Protein AF-A0A7V8B350-F1 (afdb_monomer_lite)

Sequence (78 aa):
MILDSAQAESLHKAMHALNDSGGQLIAASFDAFTTGKAIIDVRAYT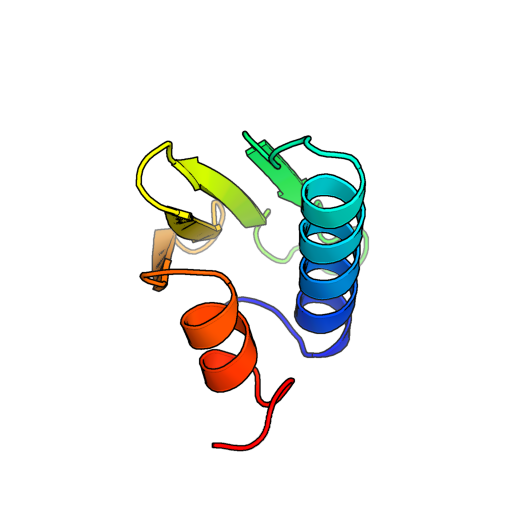DDRIELRSIGANVTEIHADLSAFAFAYDLQTP

Foldseek 3Di:
DLDDLVRLVVVLVVQVVQVVVVHGCQKDWDDPPDDPFFIWIWGADPQQKIWIAGPVPRDIDIARHSVSSCVVSVVDDD

Organism: NCBI:txid94626

pLDDT: mean 82.32, std 11.91, range [44.72, 94.0]

Secondary structure (DSSP, 8-state):
--S-HHHHHHHHHHHHHHHHTT----EEEE--TTT-PPPEEEEE-TTS-EEEEETTTTEEEEESSHHHHHHHTTSS--

Structure (mmCIF, N/CA/C/O backbone):
data_AF-A0A7V8B350-F1
#
_entry.id   AF-A0A7V8B350-F1
#
loop_
_atom_site.group_PDB
_atom_site.id
_atom_site.type_symbol
_atom_site.label_atom_id
_atom_site.label_alt_id
_atom_site.label_comp_id
_atom_site.label_asym_id
_atom_site.label_entity_id
_atom_site.label_seq_id
_atom_site.pdbx_PDB_ins_code
_atom_site.Cartn_x
_atom_site.Cartn_y
_atom_site.Cartn_z
_atom_site.occupancy
_atom_site.B_iso_or_equiv
_atom_site.auth_seq_id
_atom_site.auth_comp_id
_atom_site.auth_asym_id
_atom_site.auth_atom_id
_atom_site.pdbx_PDB_model_num
ATOM 1 N N . MET A 1 1 ? -7.614 -6.438 5.820 1.00 79.56 1 MET A N 1
ATOM 2 C CA . MET A 1 1 ? -7.846 -5.007 5.570 1.00 79.56 1 MET A CA 1
ATOM 3 C C . MET A 1 1 ? -7.414 -4.174 6.766 1.00 79.56 1 MET A C 1
ATOM 5 O O . MET A 1 1 ? -8.169 -3.973 7.715 1.00 79.56 1 MET A O 1
ATOM 9 N N . ILE A 1 2 ? -6.158 -3.738 6.721 1.00 85.50 2 ILE A N 1
ATOM 10 C CA . ILE A 1 2 ? -5.544 -2.792 7.660 1.00 85.50 2 ILE A CA 1
ATOM 11 C C . ILE A 1 2 ? -5.848 -1.335 7.268 1.00 85.50 2 ILE A C 1
ATOM 13 O O . ILE A 1 2 ? -6.018 -0.490 8.146 1.00 85.50 2 ILE A O 1
ATOM 17 N N . LEU A 1 3 ? -5.900 -1.048 5.965 1.00 85.25 3 LEU A N 1
ATOM 18 C CA . LEU A 1 3 ? -6.161 0.287 5.425 1.00 85.25 3 LEU A CA 1
ATOM 19 C C . LEU A 1 3 ? -7.666 0.572 5.358 1.00 85.25 3 LEU A C 1
ATOM 21 O O . LEU A 1 3 ? -8.467 -0.338 5.134 1.00 85.25 3 LEU A O 1
ATOM 25 N N . ASP A 1 4 ? -8.054 1.838 5.507 1.00 84.62 4 ASP A N 1
ATOM 26 C CA . ASP A 1 4 ? -9.371 2.276 5.038 1.00 84.62 4 ASP A CA 1
ATOM 27 C C . ASP A 1 4 ? -9.397 2.419 3.504 1.00 84.62 4 ASP A C 1
ATOM 29 O O . ASP A 1 4 ? -8.358 2.398 2.838 1.00 84.62 4 ASP A O 1
ATOM 33 N N . SER A 1 5 ? -10.593 2.559 2.924 1.00 84.38 5 SER A N 1
ATOM 34 C CA . SER A 1 5 ? -10.764 2.618 1.468 1.00 84.38 5 SER A CA 1
ATOM 35 C C . SER A 1 5 ? -9.988 3.767 0.814 1.00 84.38 5 SER A C 1
ATOM 37 O O . SER A 1 5 ? -9.430 3.584 -0.264 1.00 84.38 5 SER A O 1
ATOM 39 N N . ALA A 1 6 ? -9.901 4.934 1.462 1.00 84.06 6 ALA A N 1
ATOM 40 C CA . ALA A 1 6 ? -9.201 6.091 0.904 1.00 84.06 6 ALA A CA 1
ATOM 41 C C . ALA A 1 6 ? -7.677 5.895 0.932 1.00 84.06 6 ALA A C 1
ATOM 43 O O . ALA A 1 6 ? -6.975 6.258 -0.018 1.00 84.06 6 ALA A O 1
ATOM 44 N N . GLN A 1 7 ? -7.162 5.288 2.002 1.00 84.00 7 GLN A N 1
ATOM 45 C CA . GLN A 1 7 ? -5.758 4.906 2.120 1.00 84.00 7 GLN A CA 1
ATOM 46 C C . GLN A 1 7 ? -5.384 3.837 1.089 1.00 84.00 7 GLN A C 1
ATOM 48 O O . GLN A 1 7 ? -4.369 3.979 0.404 1.00 84.00 7 GLN A O 1
ATOM 53 N N . ALA A 1 8 ? -6.216 2.803 0.940 1.00 88.56 8 ALA A N 1
ATOM 54 C CA . ALA A 1 8 ? -5.996 1.736 -0.028 1.00 88.56 8 ALA A CA 1
ATOM 55 C C . ALA A 1 8 ? -5.996 2.268 -1.469 1.00 88.56 8 ALA A C 1
ATOM 57 O O . ALA A 1 8 ? -5.081 1.966 -2.234 1.00 88.56 8 ALA A O 1
ATOM 58 N N . GLU A 1 9 ? -6.960 3.123 -1.824 1.00 89.88 9 GLU A N 1
ATOM 59 C CA . GLU A 1 9 ? -7.038 3.736 -3.154 1.00 89.88 9 GLU A CA 1
ATOM 60 C C . GLU A 1 9 ? -5.830 4.641 -3.446 1.00 89.88 9 GLU A C 1
ATOM 62 O O . GLU A 1 9 ? -5.258 4.594 -4.539 1.00 89.88 9 GLU A O 1
ATOM 67 N N . SER A 1 10 ? -5.407 5.447 -2.467 1.00 87.38 10 SER A N 1
ATOM 68 C CA . SER A 1 10 ? -4.240 6.327 -2.609 1.00 87.38 10 SER A CA 1
ATOM 69 C C . SER A 1 10 ? -2.956 5.527 -2.824 1.00 87.38 10 SER A C 1
ATOM 71 O O . SER A 1 10 ? -2.164 5.851 -3.712 1.00 87.38 10 SER A O 1
ATOM 73 N N . LEU A 1 11 ? -2.769 4.454 -2.051 1.00 88.19 11 LEU A N 1
ATOM 74 C CA . LEU A 1 11 ? -1.621 3.566 -2.185 1.00 88.19 11 LEU A CA 1
ATOM 75 C C . LEU A 1 11 ? -1.637 2.826 -3.532 1.00 88.19 11 LEU A C 1
ATOM 77 O O . LEU A 1 11 ? -0.612 2.786 -4.210 1.00 88.19 11 LEU A O 1
ATOM 81 N N . HIS A 1 12 ? -2.793 2.309 -3.957 1.00 91.00 12 HIS A N 1
ATOM 82 C CA . HIS A 1 12 ? -2.956 1.656 -5.258 1.00 91.00 12 HIS A CA 1
ATOM 83 C C . HIS A 1 12 ? -2.544 2.572 -6.415 1.00 91.00 12 HIS A C 1
ATOM 85 O O . HIS A 1 12 ? -1.734 2.182 -7.254 1.00 91.00 12 HIS A O 1
ATOM 91 N N . LYS A 1 13 ? -3.036 3.819 -6.427 1.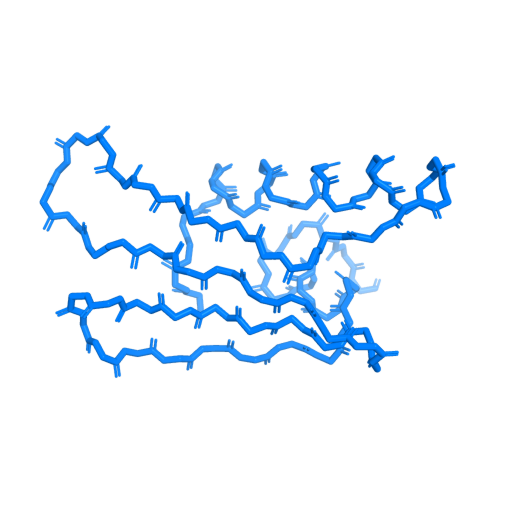00 90.25 13 LYS A N 1
ATOM 92 C CA . LYS A 1 13 ? -2.685 4.812 -7.456 1.00 90.25 13 LYS A CA 1
ATOM 93 C C . LYS A 1 13 ? -1.194 5.139 -7.458 1.00 90.25 13 LYS A C 1
ATOM 95 O O . LYS A 1 13 ? -0.603 5.248 -8.529 1.00 90.25 13 LYS A O 1
ATOM 100 N N . ALA A 1 14 ? -0.583 5.281 -6.282 1.00 88.38 14 ALA A N 1
ATOM 101 C CA . ALA A 1 14 ? 0.847 5.555 -6.170 1.00 88.38 14 ALA A CA 1
ATOM 102 C C . ALA A 1 14 ? 1.698 4.394 -6.710 1.00 88.38 14 ALA A C 1
ATOM 104 O O . ALA A 1 14 ? 2.624 4.627 -7.485 1.00 88.38 14 ALA A O 1
ATOM 105 N N . MET A 1 15 ? 1.362 3.150 -6.347 1.00 89.00 15 MET A N 1
ATOM 106 C CA . MET A 1 15 ? 2.049 1.956 -6.855 1.00 89.00 15 MET A CA 1
ATOM 107 C C . MET A 1 15 ? 1.888 1.816 -8.371 1.00 89.00 15 MET A C 1
ATOM 109 O O . MET A 1 15 ? 2.875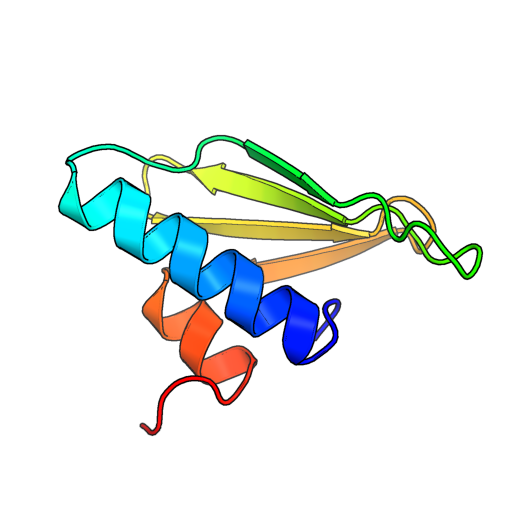 1.601 -9.069 1.00 89.00 15 MET A O 1
ATOM 113 N N . HIS A 1 16 ? 0.675 2.019 -8.890 1.00 89.25 16 HIS A N 1
ATOM 114 C CA . HIS A 1 16 ? 0.404 1.967 -10.326 1.00 89.25 16 HIS A CA 1
ATOM 115 C C . HIS A 1 16 ? 1.210 3.019 -11.105 1.00 89.25 16 HIS A C 1
ATOM 117 O O . HIS A 1 16 ? 1.877 2.687 -12.079 1.00 89.25 16 HIS A O 1
ATOM 123 N N . ALA A 1 17 ? 1.217 4.278 -10.653 1.00 88.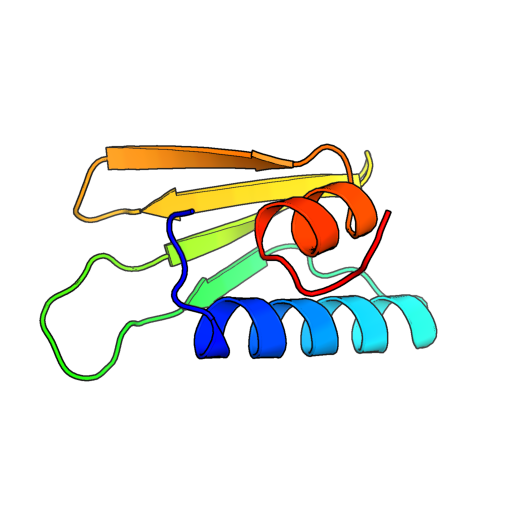81 17 ALA A N 1
ATOM 124 C CA . ALA A 1 17 ? 1.958 5.352 -11.320 1.00 88.81 17 ALA A CA 1
ATOM 125 C C . ALA A 1 17 ? 3.482 5.123 -11.309 1.00 88.81 17 ALA A C 1
ATOM 127 O O . ALA A 1 17 ? 4.175 5.458 -12.272 1.00 88.81 17 ALA A O 1
ATOM 128 N N . LEU A 1 18 ? 4.018 4.544 -10.228 1.00 88.25 18 LEU A N 1
ATOM 129 C CA . LEU A 1 18 ? 5.428 4.162 -10.164 1.00 88.25 18 LEU A CA 1
ATOM 130 C C . LEU A 1 18 ? 5.739 3.052 -11.171 1.00 88.25 18 LEU A C 1
ATOM 132 O O . LEU A 1 18 ? 6.674 3.212 -11.953 1.00 88.25 18 LEU A O 1
ATOM 136 N N . ASN A 1 19 ? 4.920 2.001 -11.220 1.00 87.00 19 ASN A N 1
ATOM 137 C CA . ASN A 1 19 ? 5.091 0.904 -12.173 1.00 87.00 19 ASN A CA 1
ATOM 138 C C . ASN A 1 19 ? 5.022 1.392 -13.633 1.00 87.00 19 ASN A C 1
ATOM 140 O O . ASN A 1 19 ? 5.884 1.032 -14.434 1.00 87.00 19 ASN A O 1
ATOM 144 N N . ASP A 1 20 ? 4.077 2.278 -13.969 1.00 88.06 20 ASP A N 1
ATOM 145 C CA . ASP A 1 20 ? 3.938 2.856 -15.320 1.00 88.06 20 ASP A CA 1
ATOM 146 C C . ASP A 1 20 ? 5.170 3.666 -15.758 1.00 88.06 20 ASP A C 1
ATOM 148 O O . ASP A 1 20 ? 5.478 3.760 -16.947 1.00 88.06 20 ASP A O 1
ATOM 152 N N . SER A 1 21 ? 5.898 4.248 -14.800 1.00 88.38 21 SER A N 1
ATOM 153 C CA . SER A 1 21 ? 7.146 4.983 -15.050 1.00 88.38 21 SER A CA 1
ATOM 154 C C . SER A 1 21 ? 8.402 4.100 -15.006 1.00 88.38 21 SER A C 1
ATOM 156 O O . SER A 1 21 ? 9.517 4.616 -15.107 1.00 88.38 21 SER A O 1
ATOM 158 N N . GLY A 1 22 ? 8.240 2.776 -14.882 1.00 86.00 22 GLY A N 1
ATOM 159 C CA . GLY A 1 22 ? 9.332 1.804 -14.770 1.00 86.00 22 GLY A CA 1
ATOM 160 C C . GLY A 1 22 ? 10.007 1.777 -13.394 1.00 86.00 22 GLY A C 1
ATOM 161 O O . GLY A 1 22 ? 11.082 1.195 -13.246 1.00 86.00 22 GLY A O 1
ATOM 162 N N . GLY A 1 23 ? 9.408 2.434 -12.400 1.00 85.44 23 GLY A N 1
ATOM 163 C CA . GLY A 1 23 ? 9.833 2.400 -11.006 1.00 85.44 23 GLY A CA 1
ATOM 164 C C . GLY A 1 23 ? 9.117 1.312 -10.207 1.00 85.44 23 GLY A C 1
ATOM 165 O O . GLY A 1 23 ? 8.230 0.626 -10.702 1.00 85.44 23 GLY A O 1
ATOM 166 N N . GLN A 1 24 ? 9.492 1.183 -8.935 1.00 83.19 24 GLN A N 1
ATOM 167 C CA . GLN A 1 24 ? 8.840 0.287 -7.983 1.00 83.19 24 GLN A CA 1
ATOM 168 C C . GLN A 1 24 ? 8.784 0.958 -6.608 1.00 83.19 24 GLN A C 1
ATOM 170 O O . GLN A 1 24 ? 9.760 1.571 -6.164 1.00 83.19 24 GLN A O 1
ATOM 175 N N . LEU A 1 25 ? 7.649 0.842 -5.915 1.00 81.38 25 LEU A N 1
ATOM 176 C CA . LEU A 1 25 ? 7.531 1.313 -4.537 1.00 81.38 25 LEU A CA 1
ATOM 177 C C . LEU A 1 25 ? 8.294 0.376 -3.592 1.00 81.38 25 LEU A C 1
ATOM 179 O O . LEU A 1 25 ? 7.780 -0.671 -3.243 1.00 81.38 25 LEU A O 1
ATOM 183 N N . ILE A 1 26 ? 9.488 0.743 -3.127 1.00 82.25 26 ILE A N 1
ATOM 184 C CA . ILE A 1 26 ? 10.263 -0.126 -2.217 1.00 82.25 26 ILE A CA 1
ATOM 185 C C . ILE A 1 26 ? 9.691 -0.090 -0.790 1.00 82.25 26 ILE A C 1
ATOM 187 O O . ILE A 1 26 ? 9.504 -1.125 -0.149 1.00 82.25 26 ILE A O 1
ATOM 191 N N . ALA A 1 27 ? 9.402 1.109 -0.283 1.00 81.69 27 ALA A N 1
ATOM 192 C CA . ALA A 1 27 ? 8.776 1.298 1.018 1.00 81.69 27 ALA A CA 1
ATOM 193 C C . ALA A 1 27 ? 8.033 2.638 1.091 1.00 81.69 27 ALA A C 1
ATOM 195 O O . ALA A 1 27 ? 8.489 3.635 0.529 1.00 81.69 27 ALA A O 1
ATOM 196 N N . ALA A 1 28 ? 6.925 2.668 1.827 1.00 78.31 28 ALA A N 1
ATOM 197 C CA . ALA A 1 28 ? 6.227 3.888 2.221 1.00 78.31 28 ALA A CA 1
ATOM 198 C C . ALA A 1 28 ? 5.649 3.721 3.624 1.00 78.31 28 ALA A C 1
ATOM 200 O O . ALA A 1 28 ? 5.113 2.667 3.945 1.00 78.31 28 ALA A O 1
ATOM 201 N N . SER A 1 29 ? 5.715 4.765 4.442 1.00 76.88 29 SER A N 1
ATOM 202 C CA . SER A 1 29 ? 5.065 4.785 5.752 1.00 76.88 29 SER A CA 1
ATOM 203 C C . SER A 1 29 ? 3.970 5.838 5.734 1.00 76.88 29 SER A C 1
ATOM 205 O O . SER A 1 29 ? 4.226 7.005 5.434 1.00 76.88 29 SER A O 1
ATOM 207 N N . PHE A 1 30 ? 2.749 5.420 6.049 1.00 72.50 30 PHE A N 1
A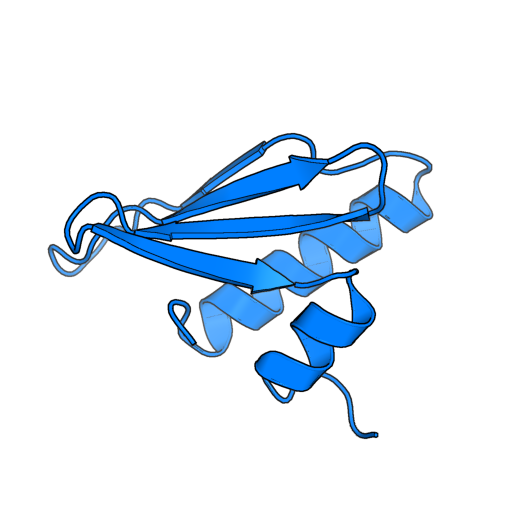TOM 208 C CA . PHE A 1 30 ? 1.606 6.309 6.180 1.00 72.50 30 PHE A CA 1
ATOM 209 C C . PHE A 1 30 ? 1.405 6.589 7.658 1.00 72.50 30 PHE A C 1
ATOM 211 O O . PHE A 1 30 ? 1.000 5.714 8.429 1.00 72.50 30 PHE A O 1
ATOM 218 N N . ASP A 1 31 ? 1.700 7.821 8.050 1.00 67.62 31 ASP A N 1
ATOM 219 C CA . ASP A 1 31 ? 1.256 8.311 9.338 1.00 67.62 31 ASP A CA 1
ATOM 220 C C . ASP A 1 31 ? -0.236 8.635 9.209 1.00 67.62 31 ASP A C 1
ATOM 222 O O . ASP A 1 31 ? -0.652 9.429 8.357 1.00 67.62 31 ASP A O 1
ATOM 226 N N . ALA A 1 32 ? -1.062 7.978 10.019 1.00 53.56 32 ALA A N 1
ATOM 227 C CA . ALA A 1 32 ? -2.475 8.293 10.118 1.00 53.56 32 ALA A CA 1
ATOM 228 C C . ALA A 1 32 ? -2.615 9.596 10.921 1.00 53.56 32 ALA A C 1
ATOM 230 O O . ALA A 1 32 ? -3.100 9.594 12.056 1.00 53.56 32 ALA A O 1
ATOM 231 N N . PHE A 1 33 ? -2.164 10.715 10.340 1.00 44.72 33 PHE A N 1
ATOM 232 C CA . PHE A 1 33 ? -2.336 12.058 10.880 1.00 44.72 33 PHE A CA 1
ATOM 233 C C . PHE A 1 33 ? -3.834 12.342 11.002 1.00 44.72 33 PHE A C 1
ATOM 235 O O . PHE A 1 33 ? -4.438 12.839 10.057 1.00 44.72 33 PHE A O 1
ATOM 242 N N . THR A 1 34 ? -4.446 11.951 12.130 1.00 45.34 34 THR A N 1
ATOM 243 C CA . THR A 1 34 ? -5.600 12.598 12.796 1.00 45.34 34 THR A CA 1
ATOM 244 C C . THR A 1 34 ? -6.244 11.792 13.935 1.00 45.34 34 THR A C 1
ATOM 246 O O . THR A 1 34 ? -7.060 12.379 14.638 1.00 45.34 34 THR A O 1
ATOM 249 N N . THR A 1 35 ? -5.935 10.511 14.202 1.00 48.03 35 THR A N 1
ATOM 250 C CA . THR A 1 35 ? -6.738 9.758 15.213 1.00 48.03 35 THR A CA 1
ATOM 251 C C . THR A 1 35 ? -6.004 8.810 16.169 1.00 48.03 35 THR A C 1
ATOM 253 O O . THR A 1 35 ? -6.659 8.038 16.865 1.00 48.03 35 THR A O 1
ATOM 256 N N . GLY A 1 36 ? -4.671 8.848 16.274 1.00 49.72 36 GLY A N 1
ATOM 257 C CA . GLY A 1 36 ? -3.954 7.922 17.173 1.00 49.72 36 GLY A CA 1
ATOM 258 C C . GLY A 1 36 ? -4.050 6.455 16.731 1.00 49.72 36 GLY A C 1
ATOM 259 O O . GLY A 1 36 ? -3.896 5.541 17.540 1.00 49.72 36 GLY A O 1
ATOM 260 N N . LYS A 1 37 ? -4.329 6.228 15.442 1.00 54.31 37 LYS A N 1
ATOM 261 C CA . LYS A 1 37 ? -4.290 4.909 14.814 1.00 54.31 37 LYS A CA 1
ATOM 262 C C . LYS A 1 37 ? -2.856 4.557 14.428 1.00 54.31 37 LYS A C 1
ATOM 264 O O . LYS A 1 37 ? -2.017 5.429 14.227 1.00 54.31 37 LYS A O 1
ATOM 269 N N . ALA A 1 38 ? -2.590 3.259 14.367 1.00 59.53 38 ALA A N 1
ATOM 270 C CA . ALA A 1 38 ? -1.283 2.710 14.049 1.00 59.53 38 ALA A CA 1
ATOM 271 C C . ALA A 1 38 ? -0.708 3.263 12.733 1.00 59.53 38 ALA A C 1
ATOM 273 O O . ALA A 1 38 ? -1.420 3.336 11.733 1.00 59.53 38 ALA A O 1
ATOM 274 N N . ILE A 1 39 ? 0.592 3.578 12.739 1.00 70.81 39 ILE A N 1
ATOM 275 C CA . ILE A 1 39 ? 1.383 3.821 11.525 1.00 70.81 39 ILE A CA 1
ATOM 276 C C . ILE A 1 39 ? 1.328 2.560 10.666 1.00 70.81 39 ILE A C 1
ATOM 278 O O . ILE A 1 39 ? 1.533 1.459 11.197 1.00 70.81 39 ILE A O 1
ATOM 282 N N . ILE A 1 40 ? 1.051 2.727 9.370 1.00 77.62 40 ILE A N 1
ATOM 283 C CA . ILE A 1 40 ? 1.089 1.625 8.410 1.00 77.62 40 ILE A CA 1
ATOM 284 C C . ILE A 1 40 ? 2.364 1.720 7.583 1.00 77.62 40 ILE A C 1
ATOM 286 O O . ILE A 1 40 ? 2.518 2.629 6.768 1.00 77.62 40 ILE A O 1
ATOM 290 N N . ASP A 1 41 ? 3.263 0.765 7.794 1.00 83.94 41 ASP A N 1
ATOM 291 C CA . ASP A 1 41 ? 4.427 0.551 6.941 1.00 83.94 41 ASP A CA 1
ATOM 292 C C . ASP A 1 41 ? 4.036 -0.342 5.767 1.00 83.94 41 ASP A C 1
ATOM 294 O O . ASP A 1 41 ? 3.508 -1.437 5.956 1.00 83.94 41 ASP A O 1
ATOM 298 N N . VAL A 1 42 ? 4.339 0.112 4.560 1.00 81.38 42 VAL A N 1
ATOM 299 C CA . VAL A 1 42 ? 4.189 -0.626 3.311 1.00 81.38 42 VAL A CA 1
ATOM 300 C C . VAL A 1 42 ? 5.571 -0.979 2.799 1.00 81.38 42 VAL A C 1
ATOM 302 O O . VAL A 1 42 ? 6.444 -0.113 2.715 1.00 81.38 42 VAL A O 1
ATOM 305 N N . ARG A 1 43 ? 5.775 -2.241 2.436 1.00 84.25 43 ARG A N 1
ATOM 306 C CA . ARG A 1 43 ? 6.999 -2.720 1.790 1.00 84.25 43 ARG A CA 1
ATOM 307 C C . ARG A 1 43 ? 6.623 -3.493 0.544 1.00 84.25 43 ARG A C 1
ATOM 309 O O . ARG A 1 43 ? 5.835 -4.429 0.657 1.00 84.25 43 ARG A O 1
ATOM 316 N N . ALA A 1 44 ? 7.195 -3.129 -0.601 1.00 79.50 44 ALA A N 1
ATOM 317 C CA . ALA A 1 44 ? 7.149 -4.001 -1.766 1.00 79.50 44 ALA A CA 1
ATOM 318 C C . ALA A 1 44 ? 8.504 -4.673 -1.974 1.00 79.50 44 ALA A C 1
ATOM 320 O O . ALA A 1 44 ? 9.567 -4.097 -1.724 1.00 79.50 44 ALA A O 1
ATOM 321 N N . TYR A 1 45 ? 8.444 -5.927 -2.388 1.00 79.50 45 TYR A N 1
ATOM 322 C CA . TYR A 1 45 ? 9.600 -6.786 -2.578 1.00 79.50 45 TYR A CA 1
ATOM 323 C C . TYR A 1 45 ? 9.880 -6.984 -4.071 1.00 79.50 45 TYR A C 1
ATOM 325 O O . TYR A 1 45 ? 9.064 -6.670 -4.932 1.00 79.50 45 TYR A O 1
ATOM 333 N N . THR A 1 46 ? 11.053 -7.527 -4.395 1.00 81.69 46 THR A N 1
ATOM 334 C CA . THR A 1 46 ? 11.451 -7.817 -5.784 1.00 81.69 46 THR A CA 1
ATOM 335 C C . THR A 1 46 ? 10.617 -8.922 -6.444 1.00 81.69 46 THR A C 1
ATOM 337 O O . THR A 1 46 ? 10.766 -9.151 -7.636 1.00 81.69 46 THR A O 1
ATOM 340 N N . ASP A 1 47 ? 9.801 -9.638 -5.669 1.00 83.44 47 ASP A N 1
ATOM 341 C CA . ASP A 1 47 ? 8.858 -10.674 -6.104 1.00 83.44 47 ASP A CA 1
ATOM 342 C C . ASP A 1 47 ? 7.406 -10.160 -6.149 1.00 83.44 47 ASP A C 1
ATOM 344 O O . ASP A 1 47 ? 6.479 -10.937 -5.956 1.00 83.44 47 ASP A O 1
ATOM 348 N N . ASP A 1 48 ? 7.217 -8.849 -6.345 1.00 84.25 48 ASP A N 1
ATOM 349 C CA . ASP A 1 48 ? 5.929 -8.132 -6.419 1.00 84.25 48 ASP A CA 1
ATOM 350 C C . ASP A 1 48 ? 5.071 -8.151 -5.145 1.00 84.25 48 ASP A C 1
ATOM 352 O O . ASP A 1 48 ? 4.075 -7.430 -5.050 1.00 84.25 48 ASP A O 1
ATOM 356 N N . ARG A 1 49 ? 5.497 -8.892 -4.118 1.00 90.75 49 ARG A N 1
ATOM 357 C CA . ARG A 1 49 ? 4.798 -8.990 -2.841 1.00 90.75 49 ARG A CA 1
ATOM 358 C C . ARG A 1 49 ? 4.688 -7.630 -2.167 1.00 90.75 49 ARG A C 1
ATOM 360 O O . ARG A 1 49 ? 5.677 -6.907 -2.052 1.00 90.75 49 ARG A O 1
ATOM 367 N N . ILE A 1 50 ? 3.513 -7.343 -1.615 1.00 90.38 50 ILE A N 1
ATOM 368 C CA . ILE A 1 50 ? 3.222 -6.140 -0.829 1.00 90.38 50 ILE A CA 1
ATOM 369 C C . ILE A 1 50 ? 2.926 -6.558 0.613 1.00 90.38 50 ILE A C 1
ATOM 371 O O . ILE A 1 50 ? 2.033 -7.363 0.865 1.00 90.38 50 ILE A O 1
ATOM 375 N N . GLU A 1 51 ? 3.664 -6.002 1.569 1.00 91.75 51 GLU A N 1
ATOM 376 C CA . GLU A 1 51 ? 3.463 -6.205 3.005 1.00 91.75 51 GLU A CA 1
ATOM 377 C C . GLU A 1 51 ? 2.978 -4.907 3.651 1.00 91.75 51 GLU A C 1
ATOM 379 O O . GLU A 1 51 ? 3.610 -3.862 3.499 1.00 91.75 51 GLU A O 1
ATOM 384 N N . LEU A 1 52 ? 1.875 -4.989 4.395 1.00 90.62 52 LEU A N 1
ATOM 385 C CA . LEU A 1 52 ? 1.313 -3.912 5.202 1.00 90.62 52 LEU A CA 1
ATOM 386 C C . LEU A 1 52 ? 1.507 -4.250 6.677 1.00 90.62 52 LEU A C 1
ATOM 388 O O . LEU A 1 52 ? 1.059 -5.298 7.144 1.00 90.62 52 LEU A O 1
ATOM 392 N N . ARG A 1 53 ? 2.130 -3.352 7.435 1.00 89.00 53 ARG A N 1
ATOM 393 C CA . ARG A 1 53 ? 2.403 -3.532 8.862 1.00 89.00 53 ARG A CA 1
ATOM 394 C C . ARG A 1 53 ? 1.823 -2.407 9.688 1.00 89.00 53 ARG A C 1
ATOM 396 O O . ARG A 1 53 ? 2.222 -1.259 9.555 1.00 89.00 53 ARG A O 1
ATOM 403 N N . SER A 1 54 ? 0.953 -2.767 10.620 1.00 85.81 54 SER A N 1
ATOM 404 C CA . SER A 1 54 ? 0.411 -1.869 11.631 1.00 85.81 54 SER A CA 1
ATOM 405 C C . SER A 1 54 ? 1.338 -1.822 12.850 1.00 85.81 54 SER A C 1
ATOM 407 O O . SER A 1 54 ? 1.347 -2.753 13.659 1.00 85.81 54 SER A O 1
ATOM 409 N N . ILE A 1 55 ? 2.120 -0.745 13.009 1.00 77.94 55 ILE A N 1
ATOM 410 C CA . ILE A 1 55 ? 3.119 -0.623 14.094 1.00 77.94 55 ILE A CA 1
ATOM 411 C C . ILE A 1 55 ? 2.451 -0.589 15.479 1.00 77.94 55 ILE A C 1
ATOM 413 O O . ILE A 1 55 ? 2.960 -1.175 16.430 1.00 77.94 55 ILE A O 1
ATOM 417 N N . GLY A 1 56 ? 1.288 0.059 15.596 1.00 74.94 56 GLY A N 1
ATOM 418 C CA . GLY A 1 56 ? 0.562 0.187 16.865 1.00 74.94 56 GLY A CA 1
ATOM 419 C C . GLY A 1 56 ? -0.248 -1.050 17.269 1.00 74.94 56 GLY A C 1
ATOM 420 O O . GLY A 1 56 ? -0.471 -1.259 18.457 1.00 74.94 56 GLY A O 1
ATOM 421 N N . ALA A 1 57 ? -0.686 -1.869 16.307 1.00 76.12 57 ALA A N 1
ATOM 422 C CA . ALA A 1 57 ? -1.526 -3.042 16.575 1.00 76.12 57 ALA A CA 1
ATOM 423 C C . ALA A 1 57 ? -0.781 -4.382 16.444 1.00 76.12 57 ALA A C 1
ATOM 425 O O . ALA A 1 57 ? -1.348 -5.421 16.769 1.00 76.12 57 ALA A O 1
ATOM 426 N N . ASN A 1 58 ? 0.472 -4.368 15.969 1.00 81.00 58 ASN A N 1
ATOM 427 C CA . ASN A 1 58 ? 1.264 -5.562 15.661 1.00 81.00 58 ASN A CA 1
ATOM 428 C C . ASN A 1 58 ? 0.543 -6.535 14.699 1.00 81.00 58 ASN A C 1
ATOM 430 O O . ASN A 1 58 ? 0.611 -7.753 14.852 1.00 81.00 58 ASN A O 1
ATOM 434 N N . VAL A 1 59 ? -0.172 -5.984 13.711 1.00 85.44 59 VAL A N 1
ATOM 435 C CA . VAL A 1 59 ? -0.888 -6.735 12.665 1.00 85.44 59 VAL A CA 1
ATOM 436 C C . V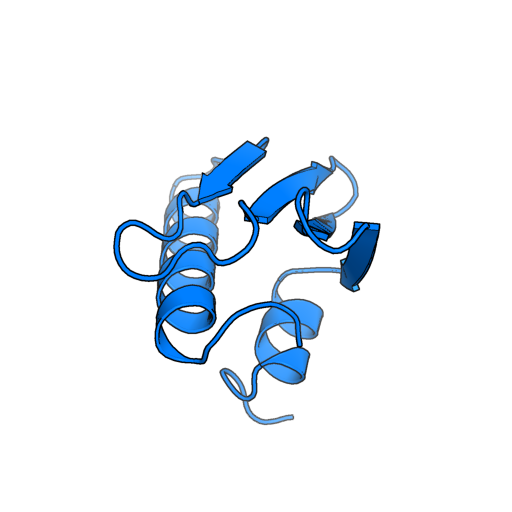AL A 1 59 ? -0.126 -6.609 11.349 1.00 85.44 59 VAL A C 1
ATOM 438 O O . VAL A 1 59 ? 0.346 -5.522 11.015 1.00 85.44 59 VAL A O 1
ATOM 441 N N . THR A 1 60 ? -0.015 -7.711 10.605 1.00 91.06 60 THR A N 1
ATOM 442 C CA . THR A 1 60 ? 0.621 -7.755 9.279 1.00 91.06 60 THR A CA 1
ATOM 443 C C . THR A 1 60 ? -0.337 -8.364 8.259 1.00 91.06 60 THR A C 1
ATOM 445 O O . THR A 1 60 ? -0.983 -9.368 8.552 1.00 91.06 60 THR A O 1
ATOM 448 N N . GLU A 1 61 ? -0.418 -7.770 7.072 1.00 92.50 61 GLU A N 1
ATOM 449 C CA . GLU A 1 61 ? -1.180 -8.264 5.921 1.00 92.50 61 GLU A CA 1
ATOM 450 C C . GLU A 1 61 ? -0.243 -8.363 4.712 1.00 92.50 61 GLU A C 1
ATOM 452 O O . GLU A 1 61 ? 0.588 -7.482 4.500 1.00 92.50 61 GLU A O 1
ATOM 457 N N . ILE A 1 62 ? -0.328 -9.459 3.957 1.00 93.81 62 ILE A N 1
ATOM 458 C CA . ILE A 1 62 ? 0.575 -9.753 2.838 1.00 93.81 62 ILE A CA 1
ATOM 459 C C . ILE A 1 62 ? -0.262 -10.036 1.594 1.00 93.81 62 ILE A C 1
ATOM 461 O O . ILE A 1 62 ? -1.163 -10.874 1.632 1.00 93.81 62 ILE A O 1
ATOM 465 N N . HIS A 1 63 ? 0.086 -9.386 0.488 1.00 94.00 63 HIS A N 1
ATOM 466 C CA . HIS A 1 63 ? -0.505 -9.592 -0.830 1.00 94.00 63 HIS A CA 1
ATOM 467 C C . HIS A 1 63 ? 0.573 -10.062 -1.807 1.00 94.00 63 HIS A C 1
ATOM 469 O O . HIS A 1 63 ? 1.708 -9.592 -1.741 1.00 94.00 63 HIS A O 1
ATOM 475 N N . ALA A 1 64 ? 0.225 -10.997 -2.694 1.00 93.25 64 ALA A N 1
ATOM 476 C CA . ALA A 1 64 ? 1.172 -11.581 -3.646 1.00 93.25 64 ALA A CA 1
ATOM 477 C C . ALA A 1 64 ? 1.652 -10.575 -4.704 1.00 93.25 64 ALA A C 1
ATOM 479 O O . ALA A 1 64 ? 2.804 -10.636 -5.105 1.00 93.25 64 ALA A O 1
ATOM 480 N N . ASP A 1 65 ? 0.777 -9.658 -5.115 1.00 91.50 65 ASP A N 1
ATOM 481 C CA . ASP A 1 65 ? 1.039 -8.631 -6.120 1.00 91.50 65 ASP A CA 1
ATOM 482 C C . ASP A 1 65 ? 0.040 -7.462 -5.979 1.00 91.50 65 ASP A C 1
ATOM 484 O O . ASP A 1 65 ? -0.820 -7.442 -5.084 1.00 91.50 65 ASP A O 1
ATOM 488 N N . LEU A 1 66 ? 0.149 -6.477 -6.878 1.00 90.31 66 LEU A N 1
ATOM 489 C CA . LEU A 1 66 ? -0.734 -5.310 -6.929 1.00 90.31 66 LEU A CA 1
ATOM 490 C C . LEU A 1 66 ? -2.202 -5.680 -7.206 1.00 90.31 66 LEU A C 1
ATOM 492 O O . LEU A 1 66 ? -3.099 -5.021 -6.681 1.00 90.31 66 LEU A O 1
ATOM 496 N N . SER A 1 67 ? -2.467 -6.736 -7.979 1.00 92.38 67 SER A N 1
ATOM 497 C CA . SER A 1 67 ? -3.828 -7.194 -8.283 1.00 92.38 67 SER A CA 1
ATOM 498 C C . SER A 1 67 ? -4.479 -7.867 -7.074 1.00 92.38 67 SER A C 1
ATOM 500 O O . SER A 1 67 ? -5.637 -7.592 -6.766 1.00 92.38 67 SER A O 1
ATOM 502 N N . ALA A 1 68 ? -3.732 -8.684 -6.330 1.00 93.62 68 ALA A N 1
ATOM 503 C CA . ALA A 1 68 ? -4.172 -9.282 -5.076 1.00 93.62 68 ALA A CA 1
ATOM 504 C C . ALA A 1 68 ? -4.434 -8.213 -4.006 1.00 93.62 68 ALA A C 1
ATOM 506 O O . ALA A 1 68 ? -5.391 -8.334 -3.242 1.00 93.62 68 ALA A O 1
ATOM 507 N N . PHE A 1 69 ? -3.618 -7.154 -3.967 1.00 92.62 69 PHE A N 1
ATOM 508 C CA . PHE A 1 69 ? -3.889 -5.976 -3.144 1.00 92.62 69 PHE A CA 1
ATOM 509 C C . PHE A 1 69 ? -5.191 -5.287 -3.576 1.00 92.62 69 PHE A C 1
ATOM 511 O O . PHE A 1 69 ? -6.064 -5.059 -2.743 1.00 92.62 69 PHE A O 1
ATOM 518 N N . ALA A 1 70 ? -5.358 -4.996 -4.870 1.00 92.62 70 ALA A N 1
ATOM 519 C CA . ALA A 1 70 ? -6.540 -4.307 -5.384 1.00 92.62 70 ALA A CA 1
ATOM 520 C C . ALA A 1 70 ? -7.833 -5.092 -5.116 1.00 92.62 70 ALA A C 1
ATOM 522 O O . ALA A 1 70 ? -8.825 -4.512 -4.681 1.00 92.62 70 ALA A O 1
ATOM 523 N N . PHE A 1 71 ? -7.807 -6.413 -5.299 1.00 93.94 71 PHE A N 1
ATOM 524 C CA . PHE A 1 71 ? -8.934 -7.291 -4.993 1.00 93.94 71 PHE A CA 1
ATOM 525 C C . PHE A 1 71 ? -9.243 -7.324 -3.491 1.00 93.94 71 PHE A C 1
ATOM 527 O O . PHE A 1 71 ? -10.396 -7.208 -3.088 1.00 93.94 71 PHE A O 1
ATOM 534 N N . ALA A 1 72 ? -8.212 -7.419 -2.645 1.00 93.00 72 ALA A N 1
ATOM 535 C CA . ALA A 1 72 ? -8.368 -7.447 -1.193 1.00 93.00 72 ALA A CA 1
ATOM 536 C C . ALA A 1 72 ? -8.866 -6.127 -0.585 1.00 93.00 72 ALA A C 1
ATOM 538 O O . ALA A 1 72 ? -9.127 -6.108 0.612 1.00 93.00 72 ALA A O 1
ATOM 539 N N . TYR A 1 73 ? -8.975 -5.051 -1.369 1.00 91.88 73 TYR A N 1
ATOM 540 C CA . TYR A 1 73 ? -9.520 -3.750 -0.966 1.00 91.88 73 TYR A CA 1
ATOM 541 C C . TYR A 1 73 ? -10.696 -3.294 -1.845 1.00 91.88 73 TYR A C 1
ATOM 543 O O . TYR A 1 73 ? -11.049 -2.116 -1.821 1.00 91.88 73 TYR A O 1
ATOM 551 N N . ASP A 1 74 ? -11.294 -4.205 -2.623 1.00 93.31 74 ASP A N 1
ATOM 552 C CA . ASP A 1 74 ? -12.419 -3.925 -3.529 1.00 93.31 74 ASP A CA 1
ATOM 553 C C . ASP A 1 74 ? -12.140 -2.795 -4.550 1.00 93.31 74 ASP A C 1
ATOM 555 O O . ASP A 1 74 ? -13.050 -2.123 -5.035 1.00 93.31 74 ASP A O 1
ATOM 559 N N . LEU A 1 75 ? -10.867 -2.572 -4.898 1.00 90.56 75 LEU A N 1
ATOM 560 C CA . LEU A 1 75 ? -10.428 -1.570 -5.880 1.00 90.56 75 LEU A CA 1
ATOM 561 C C . LEU A 1 75 ? -10.496 -2.090 -7.319 1.00 90.56 75 LEU A C 1
ATOM 563 O O . LEU A 1 75 ? -10.453 -1.307 -8.268 1.00 90.56 75 LEU A O 1
ATOM 567 N N . GLN A 1 76 ? -10.589 -3.408 -7.482 1.00 87.06 76 GLN A N 1
ATOM 568 C CA . GLN A 1 76 ? -10.751 -4.072 -8.764 1.00 87.06 76 GLN A CA 1
ATOM 569 C C . GLN A 1 76 ? -11.772 -5.204 -8.623 1.00 87.06 76 GLN A C 1
ATOM 571 O O . GLN A 1 76 ? -11.748 -5.959 -7.651 1.00 87.06 76 GLN A O 1
ATOM 576 N N . THR A 1 77 ? -12.668 -5.330 -9.601 1.00 71.44 77 THR A N 1
ATOM 577 C CA . THR A 1 77 ? -13.568 -6.485 -9.706 1.00 71.44 77 THR A CA 1
ATOM 578 C C . THR A 1 77 ? -12.812 -7.716 -10.223 1.00 71.44 77 THR A C 1
ATOM 580 O O . THR A 1 77 ? -11.865 -7.537 -10.993 1.00 71.44 77 THR A O 1
ATOM 583 N N . PRO A 1 78 ? -13.217 -8.937 -9.823 1.00 61.97 78 PRO A N 1
ATOM 584 C CA . PRO A 1 78 ? -12.591 -10.175 -10.293 1.00 61.97 78 PRO A CA 1
ATOM 585 C C . PRO A 1 78 ? -12.575 -10.310 -11.819 1.00 61.97 78 PRO A C 1
ATOM 587 O O . PRO A 1 78 ? -13.519 -9.806 -12.474 1.00 61.97 78 PRO A O 1
#

Radius of gyration: 12.05 Å; chains: 1; bounding box: 25×24×32 Å